Protein AF-A0A926BFC8-F1 (afdb_monomer)

pLDDT: mean 83.55, std 13.26, range [51.44, 94.5]

Solvent-accessible surface area (backbone atoms only — not comparable to full-atom values): 5150 Å² total; per-residue (Å²): 117,70,67,62,56,52,55,64,46,27,78,34,27,49,31,74,72,71,65,49,80,75,67,80,84,82,55,102,79,67,49,72,68,54,51,52,48,65,57,48,30,76,38,38,52,60,75,54,48,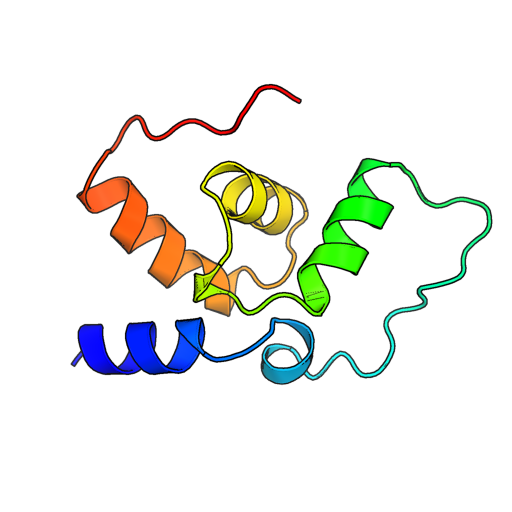63,35,53,52,49,52,29,46,74,70,70,46,61,41,87,70,46,48,63,55,50,51,56,48,39,71,76,36,81,78,72,63,54,72,86,130

Mean predicted aligned error: 5.96 Å

Nearest PDB structures (foldseek):
  7azw-assembly1_A  TM=3.541E-01  e=4.901E+00  Homo sapiens

Radius of gyration: 13.12 Å; Cα contacts (8 Å, |Δi|>4): 67; chains: 1; bounding box: 37×20×30 Å

Structure (mmCIF, N/CA/C/O backbone):
data_AF-A0A926BFC8-F1
#
_entry.id   AF-A0A926BFC8-F1
#
loop_
_atom_site.group_PDB
_atom_site.id
_atom_site.type_symbol
_atom_site.label_atom_id
_atom_site.label_alt_id
_atom_site.label_comp_id
_atom_site.label_asym_id
_atom_site.label_entity_id
_atom_site.label_seq_id
_atom_site.pdbx_PDB_ins_code
_atom_site.Cartn_x
_atom_site.Cartn_y
_atom_site.Cartn_z
_atom_site.occupancy
_atom_site.B_iso_or_equiv
_atom_site.auth_seq_id
_atom_site.auth_comp_id
_atom_site.auth_asym_id
_atom_site.auth_atom_id
_atom_site.pdbx_PDB_model_num
ATOM 1 N N . MET A 1 1 ? -12.968 -8.392 17.002 1.00 54.06 1 MET A N 1
ATOM 2 C CA . MET A 1 1 ? -11.788 -9.255 16.771 1.00 54.06 1 MET A CA 1
ATOM 3 C C . MET A 1 1 ? -10.954 -8.734 15.608 1.00 54.06 1 MET A C 1
ATOM 5 O O . MET A 1 1 ? -9.773 -8.521 15.820 1.00 54.06 1 MET A O 1
ATOM 9 N N . GLU A 1 2 ? -11.550 -8.425 14.449 1.00 59.56 2 GLU A N 1
ATOM 10 C CA . GLU A 1 2 ? -10.833 -7.897 13.265 1.00 59.56 2 GLU A CA 1
ATOM 11 C C . GLU A 1 2 ? -10.052 -6.592 13.513 1.00 59.56 2 GLU A C 1
ATOM 13 O O . GLU A 1 2 ? -8.929 -6.453 13.039 1.00 59.56 2 GLU A O 1
ATOM 18 N N . THR A 1 3 ? -10.591 -5.662 14.310 1.00 62.59 3 THR A N 1
ATOM 19 C CA . THR A 1 3 ? -9.945 -4.365 14.592 1.00 62.59 3 THR A CA 1
ATOM 20 C C . THR A 1 3 ? -8.572 -4.507 15.257 1.00 62.59 3 THR A C 1
ATOM 22 O O . THR A 1 3 ? -7.656 -3.775 14.914 1.00 62.59 3 THR A O 1
ATOM 25 N N . ASN A 1 4 ? -8.413 -5.496 16.142 1.00 74.12 4 ASN A N 1
ATOM 26 C CA . ASN A 1 4 ? -7.183 -5.713 16.913 1.00 74.12 4 ASN A CA 1
ATOM 27 C C . ASN A 1 4 ? -6.056 -6.292 16.031 1.00 74.12 4 ASN A C 1
ATOM 29 O O . ASN A 1 4 ? -4.888 -5.960 16.194 1.00 74.12 4 ASN A O 1
ATOM 33 N N . ILE A 1 5 ? -6.423 -7.109 15.035 1.00 78.88 5 ILE A N 1
ATOM 34 C CA . ILE A 1 5 ? -5.479 -7.642 14.041 1.00 78.88 5 ILE A CA 1
ATOM 35 C C . ILE A 1 5 ? -5.003 -6.518 13.117 1.00 78.88 5 ILE A C 1
ATOM 37 O O . ILE A 1 5 ? -3.810 -6.399 12.871 1.00 78.88 5 ILE A O 1
ATOM 41 N N . ILE A 1 6 ? -5.920 -5.671 12.639 1.00 80.19 6 ILE A N 1
ATOM 42 C CA . ILE A 1 6 ? -5.581 -4.542 11.762 1.00 80.19 6 ILE A CA 1
ATOM 43 C C . ILE A 1 6 ? -4.658 -3.546 12.471 1.00 80.19 6 ILE A C 1
ATOM 45 O O . ILE A 1 6 ? -3.678 -3.114 11.879 1.00 80.19 6 ILE A O 1
ATOM 49 N N . GLU A 1 7 ? -4.944 -3.211 13.731 1.00 80.38 7 GLU A N 1
ATOM 50 C CA . GLU A 1 7 ? -4.078 -2.343 14.541 1.00 80.38 7 GLU A CA 1
ATOM 51 C C . GLU A 1 7 ? -2.673 -2.941 14.694 1.00 80.38 7 GLU A C 1
ATOM 53 O O . GLU A 1 7 ? -1.690 -2.257 14.435 1.00 80.38 7 GLU A O 1
ATOM 58 N N . SER A 1 8 ? -2.570 -4.242 14.986 1.00 86.06 8 SER A N 1
ATOM 59 C CA . SER A 1 8 ? -1.273 -4.923 15.079 1.00 86.06 8 SER A CA 1
ATOM 60 C C . SER A 1 8 ? -0.497 -4.987 13.757 1.00 86.06 8 SER A C 1
ATOM 62 O O . SER A 1 8 ? 0.722 -5.173 13.802 1.00 86.06 8 SER A O 1
ATOM 64 N N . LEU A 1 9 ? -1.168 -4.933 12.603 1.00 87.56 9 LEU A N 1
ATOM 65 C CA . LEU A 1 9 ? -0.509 -4.915 11.295 1.00 87.56 9 LEU A CA 1
ATOM 66 C C . LEU A 1 9 ? 0.038 -3.522 10.989 1.00 87.56 9 LEU A C 1
ATOM 68 O O . LEU A 1 9 ? 1.193 -3.415 10.587 1.00 87.56 9 LEU A O 1
ATOM 72 N N . SER A 1 10 ? -0.756 -2.479 11.251 1.00 86.50 10 SER A N 1
ATOM 73 C CA . SER A 1 10 ? -0.407 -1.084 10.962 1.00 86.50 10 SER A CA 1
ATOM 74 C C . SER A 1 10 ? 0.925 -0.636 11.569 1.00 86.50 10 SER A C 1
ATOM 76 O O . SER A 1 10 ? 1.639 0.144 10.943 1.00 86.50 10 SER A O 1
ATOM 78 N N . ASP A 1 11 ? 1.266 -1.140 12.756 1.00 90.62 11 ASP A N 1
ATOM 79 C CA . ASP A 1 11 ? 2.495 -0.777 13.474 1.00 90.62 11 ASP A CA 1
ATOM 80 C C . ASP A 1 11 ? 3.757 -1.466 12.926 1.00 90.62 11 ASP A C 1
ATOM 82 O O . ASP A 1 11 ? 4.870 -1.122 13.322 1.00 90.62 11 ASP A O 1
ATOM 86 N N . LYS A 1 12 ? 3.603 -2.457 12.039 1.00 90.62 12 LYS A N 1
ATOM 87 C CA . LYS A 1 12 ? 4.702 -3.278 11.521 1.00 90.62 12 LYS A CA 1
ATOM 88 C C . LYS A 1 12 ? 5.030 -2.942 10.078 1.00 90.62 12 LYS A C 1
ATOM 90 O O . LYS A 1 12 ? 4.157 -2.578 9.286 1.00 90.62 12 LYS A O 1
ATOM 95 N N . THR A 1 13 ? 6.294 -3.126 9.727 1.00 92.19 13 THR A N 1
ATOM 96 C CA . THR A 1 13 ? 6.767 -3.059 8.341 1.00 92.19 13 THR A CA 1
ATOM 97 C C . THR A 1 13 ? 6.529 -4.390 7.625 1.00 92.19 13 THR A C 1
ATOM 99 O O . THR A 1 13 ? 6.439 -5.450 8.252 1.00 92.19 13 THR A O 1
ATOM 102 N N . LEU A 1 14 ? 6.457 -4.375 6.291 1.00 88.94 14 LEU A N 1
ATOM 103 C CA . LEU A 1 14 ? 6.358 -5.629 5.532 1.00 88.94 14 LEU A CA 1
ATOM 104 C C . LEU A 1 14 ? 7.623 -6.479 5.648 1.00 88.94 14 LEU A C 1
ATOM 106 O O . LEU A 1 14 ? 7.531 -7.699 5.572 1.00 88.94 14 LEU A O 1
ATOM 110 N N . SER A 1 15 ? 8.787 -5.862 5.856 1.00 86.88 15 SER A N 1
ATOM 111 C CA . SER A 1 15 ? 10.040 -6.587 6.082 1.00 86.88 15 SER A CA 1
ATOM 112 C C . SER A 1 15 ? 9.936 -7.502 7.309 1.00 86.88 15 SER A C 1
ATOM 114 O O . SER A 1 15 ? 10.230 -8.697 7.230 1.00 86.88 15 SER A O 1
ATOM 116 N N . GLU A 1 16 ? 9.401 -6.971 8.412 1.00 87.56 16 GLU A N 1
ATOM 117 C CA . GLU A 1 16 ? 9.174 -7.717 9.655 1.00 87.56 16 GLU A CA 1
ATOM 118 C C . GLU A 1 16 ? 8.090 -8.790 9.513 1.00 87.56 16 GLU A C 1
ATOM 120 O O . GLU A 1 16 ? 8.209 -9.870 10.090 1.00 87.56 16 GLU A O 1
ATOM 125 N N . LEU A 1 17 ? 7.021 -8.495 8.768 1.00 87.06 17 LEU A N 1
ATOM 126 C CA . LEU A 1 17 ? 5.897 -9.414 8.587 1.00 87.06 17 LEU A CA 1
ATOM 127 C C . LEU A 1 17 ? 6.257 -10.587 7.669 1.00 87.06 17 LEU A C 1
ATOM 129 O O . LEU A 1 17 ? 5.985 -11.735 8.010 1.00 87.06 17 LEU A O 1
ATOM 133 N N . CYS A 1 18 ? 6.902 -10.310 6.536 1.00 80.69 18 CYS A N 1
ATOM 134 C CA . CYS A 1 18 ? 7.278 -11.318 5.547 1.00 80.69 18 CYS A CA 1
ATOM 135 C C . CYS A 1 18 ? 8.539 -12.111 5.936 1.00 80.69 18 CYS A C 1
ATOM 137 O O . CYS A 1 18 ? 8.854 -13.104 5.280 1.00 80.69 18 CYS A O 1
ATOM 139 N N . GLY A 1 19 ? 9.294 -11.669 6.951 1.00 77.56 19 GLY A N 1
ATOM 140 C CA . GLY A 1 19 ? 10.590 -12.260 7.307 1.00 77.56 19 GLY A CA 1
ATOM 141 C C . GLY A 1 19 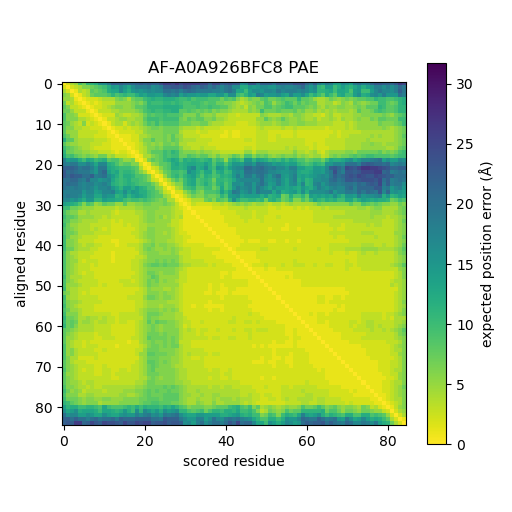? 11.641 -12.098 6.203 1.00 77.56 19 GLY A C 1
ATOM 142 O O . GLY A 1 19 ? 12.557 -12.911 6.079 1.00 77.56 19 GLY A O 1
ATOM 143 N N . TRP A 1 20 ? 11.485 -11.077 5.358 1.00 67.19 20 TRP A N 1
ATOM 144 C CA . TRP A 1 20 ? 12.380 -10.788 4.243 1.00 67.19 20 TRP A CA 1
ATOM 145 C C . TRP A 1 20 ? 13.596 -10.010 4.738 1.00 67.19 20 TRP A C 1
ATOM 147 O O . TRP A 1 20 ? 13.742 -8.813 4.503 1.00 67.19 20 TRP A O 1
ATOM 157 N N . GLU A 1 21 ? 14.494 -10.703 5.433 1.00 54.41 21 GLU A N 1
ATOM 158 C CA . GLU A 1 21 ? 15.780 -10.125 5.800 1.00 54.41 21 GLU A CA 1
ATOM 159 C C . GLU A 1 21 ? 16.589 -9.840 4.523 1.00 54.41 21 GLU A C 1
ATOM 161 O O . GLU A 1 21 ? 17.073 -10.750 3.852 1.00 54.41 21 GLU A O 1
ATOM 166 N N . ASN A 1 22 ? 16.721 -8.556 4.176 1.00 51.53 22 ASN A N 1
ATOM 167 C CA . ASN A 1 22 ? 17.546 -8.056 3.073 1.00 51.53 22 ASN A CA 1
ATOM 168 C C . ASN A 1 22 ? 17.205 -8.630 1.680 1.00 51.53 22 ASN A C 1
ATOM 170 O O . ASN A 1 22 ? 18.082 -9.157 0.990 1.00 51.53 22 ASN A O 1
ATOM 174 N N . CYS A 1 23 ? 15.963 -8.456 1.201 1.00 52.56 23 CYS A N 1
ATOM 175 C CA . CYS A 1 23 ? 15.678 -8.561 -0.240 1.00 52.56 23 CYS A CA 1
ATOM 176 C C . CYS A 1 23 ? 16.674 -7.685 -1.006 1.00 52.56 23 CYS A C 1
ATOM 178 O O . CYS A 1 23 ? 16.749 -6.496 -0.720 1.00 52.56 23 CYS A O 1
ATOM 180 N N . ALA A 1 24 ? 17.445 -8.268 -1.929 1.00 51.44 24 ALA A N 1
ATOM 181 C CA . ALA A 1 24 ? 18.572 -7.641 -2.621 1.00 51.44 24 ALA A CA 1
ATOM 182 C C . ALA A 1 24 ? 18.265 -6.203 -3.093 1.00 51.44 24 ALA A C 1
ATOM 184 O O . ALA A 1 24 ? 17.724 -5.981 -4.177 1.00 51.44 24 ALA A O 1
ATOM 185 N N . ARG A 1 25 ? 18.613 -5.218 -2.252 1.00 56.78 25 ARG A N 1
ATOM 186 C CA . ARG A 1 25 ? 18.306 -3.792 -2.466 1.00 56.78 25 ARG A CA 1
ATOM 187 C C . ARG A 1 25 ? 19.197 -3.181 -3.536 1.00 56.78 25 ARG A C 1
ATOM 189 O O . ARG A 1 25 ? 18.871 -2.141 -4.092 1.00 56.78 25 ARG A O 1
ATOM 196 N N . GLU A 1 26 ? 20.279 -3.871 -3.871 1.00 55.69 26 GLU A N 1
ATOM 197 C CA . GLU A 1 26 ? 21.305 -3.421 -4.794 1.00 55.69 26 GLU A CA 1
ATOM 198 C C . GLU A 1 26 ? 21.319 -4.345 -6.013 1.00 55.69 26 GLU A C 1
ATOM 200 O O . GLU A 1 26 ? 22.022 -5.350 -6.065 1.00 55.69 26 GLU A O 1
ATOM 205 N N . SER A 1 27 ? 20.494 -4.015 -7.006 1.00 59.88 27 SER A N 1
ATOM 206 C CA . SER A 1 27 ? 20.674 -4.509 -8.369 1.00 59.88 27 SER A CA 1
ATOM 207 C C . SER A 1 27 ? 20.747 -3.301 -9.293 1.00 59.88 27 SER A C 1
ATOM 209 O O . SER A 1 27 ? 19.867 -2.441 -9.270 1.00 59.88 27 SER A O 1
ATOM 211 N N . GLU A 1 28 ? 21.769 -3.262 -10.138 1.00 59.75 28 GLU A N 1
ATOM 212 C CA . GLU A 1 28 ? 22.008 -2.220 -11.151 1.00 59.75 28 GLU A CA 1
ATOM 213 C C . GLU A 1 28 ? 20.875 -2.103 -12.194 1.00 59.75 28 GLU A C 1
ATOM 215 O O . GLU A 1 28 ? 20.809 -1.125 -12.932 1.00 59.75 28 GLU A O 1
ATOM 220 N N . TRP A 1 29 ? 19.936 -3.057 -12.209 1.00 59.12 29 TRP A N 1
ATOM 221 C CA . TRP A 1 29 ? 18.863 -3.176 -13.199 1.00 59.12 29 TRP A CA 1
ATOM 222 C C . TRP A 1 29 ? 17.449 -3.102 -12.601 1.00 59.12 29 TRP A C 1
ATOM 224 O O . TRP A 1 29 ? 16.506 -3.650 -13.172 1.00 59.12 29 TRP A O 1
ATOM 234 N N . GLN A 1 30 ? 17.263 -2.454 -11.445 1.00 76.62 30 GLN A N 1
ATOM 235 C CA . GLN A 1 30 ? 15.921 -2.318 -10.864 1.00 76.62 30 GLN A CA 1
ATOM 236 C C . GLN A 1 30 ? 15.072 -1.299 -11.636 1.00 76.62 30 GLN A C 1
ATOM 238 O O . GLN A 1 30 ? 15.501 -0.174 -11.891 1.00 76.62 30 GLN A O 1
ATOM 243 N N . THR A 1 31 ? 13.835 -1.678 -11.965 1.00 86.06 31 THR A N 1
ATOM 244 C CA . THR A 1 31 ? 12.837 -0.739 -12.487 1.00 86.06 31 THR A CA 1
ATOM 245 C C . THR A 1 31 ? 12.414 0.243 -11.395 1.00 86.06 31 THR A C 1
ATOM 247 O O . THR A 1 31 ? 12.476 -0.071 -10.207 1.00 86.06 31 THR A O 1
ATOM 250 N N . TYR A 1 32 ? 11.925 1.420 -11.789 1.00 86.38 32 TYR A N 1
ATOM 251 C CA . TYR A 1 32 ? 11.405 2.415 -10.845 1.00 86.38 32 TYR A CA 1
ATOM 252 C C . TYR A 1 32 ? 10.306 1.845 -9.927 1.00 86.38 32 TYR A C 1
ATOM 254 O O . TYR A 1 32 ? 10.310 2.083 -8.722 1.00 86.38 32 TYR A O 1
ATOM 262 N N . VAL A 1 33 ? 9.406 1.027 -10.485 1.00 88.25 33 VAL A N 1
ATOM 263 C CA . VAL A 1 33 ? 8.339 0.344 -9.735 1.00 88.25 33 VAL A CA 1
ATOM 264 C C . VAL A 1 33 ? 8.921 -0.555 -8.646 1.00 88.25 33 VAL A C 1
ATOM 266 O O . VAL A 1 33 ? 8.512 -0.465 -7.489 1.00 88.25 33 VAL A O 1
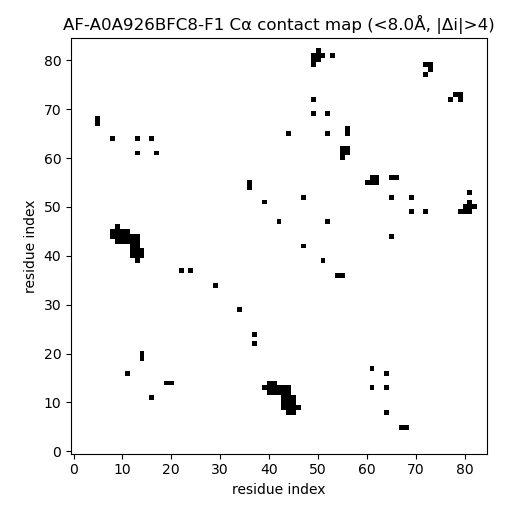ATOM 269 N N . LEU A 1 34 ? 9.916 -1.378 -8.993 1.00 87.06 34 LEU A N 1
ATOM 270 C CA . LEU A 1 34 ? 10.562 -2.270 -8.036 1.00 87.06 34 LEU A CA 1
ATOM 271 C C . LEU A 1 34 ? 11.321 -1.486 -6.956 1.00 87.06 34 LEU A C 1
ATOM 273 O O . LEU A 1 34 ? 11.221 -1.832 -5.783 1.00 87.06 34 LEU A O 1
ATOM 277 N N . GLN A 1 35 ? 12.014 -0.401 -7.318 1.00 87.75 35 GLN A N 1
ATOM 278 C CA . GLN A 1 35 ? 12.673 0.482 -6.346 1.00 87.75 35 GLN A CA 1
ATOM 279 C C . GLN A 1 35 ? 11.673 1.058 -5.339 1.00 87.75 35 GLN A C 1
ATOM 281 O O . GLN A 1 35 ? 11.948 1.086 -4.139 1.00 87.75 35 GLN A O 1
ATOM 286 N N . ASN A 1 36 ? 10.496 1.484 -5.807 1.00 89.81 36 ASN A N 1
ATOM 287 C CA . ASN A 1 36 ? 9.467 2.012 -4.921 1.00 89.81 36 ASN A CA 1
ATOM 288 C C . ASN A 1 36 ? 8.908 0.923 -3.991 1.00 89.81 36 ASN A C 1
ATOM 290 O O . ASN A 1 36 ? 8.774 1.160 -2.793 1.00 89.81 36 ASN A O 1
ATOM 294 N N . CYS A 1 37 ? 8.680 -0.290 -4.502 1.00 90.25 37 CYS A N 1
ATOM 295 C CA . CYS A 1 37 ? 8.239 -1.418 -3.680 1.00 90.25 37 CYS A CA 1
ATOM 296 C C . CYS A 1 37 ? 9.270 -1.775 -2.600 1.00 90.25 37 CYS A C 1
ATOM 298 O O . CYS A 1 37 ? 8.930 -1.913 -1.428 1.00 90.25 37 CYS A O 1
ATOM 300 N N . LEU A 1 38 ? 10.554 -1.848 -2.966 1.00 88.50 38 LEU A N 1
ATOM 301 C CA . LEU A 1 38 ? 11.646 -2.125 -2.027 1.00 88.50 38 LEU A CA 1
ATOM 302 C C . LEU A 1 38 ? 11.833 -1.018 -0.980 1.00 88.50 38 LEU A C 1
ATOM 304 O O . LEU A 1 38 ? 12.271 -1.305 0.134 1.00 88.50 38 LEU A O 1
ATOM 308 N N . ARG A 1 39 ? 11.508 0.237 -1.310 1.00 90.00 39 ARG A N 1
ATOM 309 C CA . ARG A 1 39 ? 11.467 1.3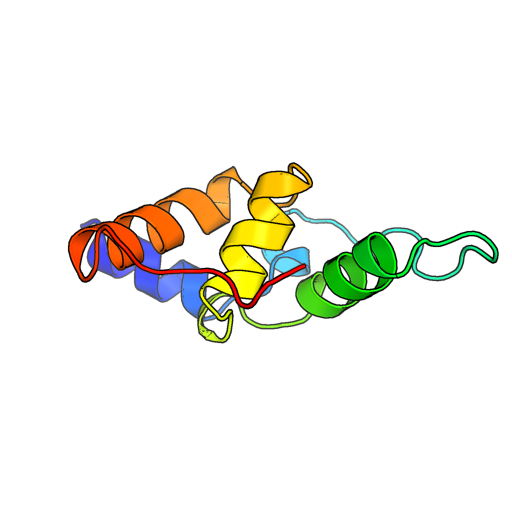41 -0.340 1.00 90.00 39 ARG A CA 1
ATOM 310 C C . ARG A 1 39 ? 10.317 1.162 0.655 1.00 90.00 39 ARG A C 1
ATOM 312 O O . ARG A 1 39 ? 10.518 1.373 1.845 1.00 90.00 39 ARG A O 1
ATOM 319 N N . LEU A 1 40 ? 9.136 0.760 0.181 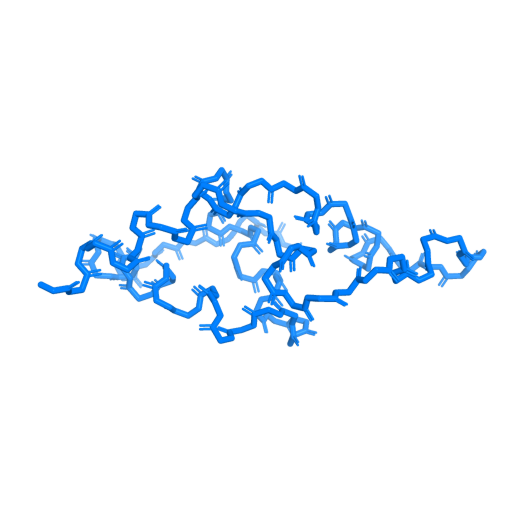1.00 92.00 40 LEU A N 1
ATOM 320 C CA . LEU A 1 40 ? 7.945 0.555 1.015 1.00 92.00 40 LEU A CA 1
ATOM 321 C C . LEU A 1 40 ? 8.082 -0.608 2.004 1.00 92.00 40 LEU A C 1
ATOM 323 O O . LEU A 1 40 ? 7.390 -0.623 3.016 1.00 92.00 40 LEU A O 1
ATOM 327 N N . MET A 1 41 ? 9.002 -1.548 1.766 1.00 89.31 41 MET A N 1
ATOM 328 C CA . MET A 1 41 ? 9.253 -2.671 2.677 1.00 89.31 41 MET A CA 1
ATOM 329 C C . MET A 1 41 ? 9.649 -2.251 4.101 1.00 89.31 41 MET A C 1
ATOM 331 O O . MET A 1 41 ? 9.359 -3.002 5.032 1.00 89.31 41 MET A O 1
ATOM 335 N N . ASP A 1 42 ? 10.274 -1.080 4.270 1.00 89.75 42 ASP A N 1
ATOM 336 C CA . ASP A 1 42 ? 10.684 -0.543 5.580 1.00 89.75 42 ASP A CA 1
ATOM 337 C C . ASP A 1 42 ? 9.700 0.494 6.142 1.00 89.75 42 ASP A C 1
ATOM 339 O O . ASP A 1 42 ? 9.939 1.070 7.203 1.00 89.75 42 ASP A O 1
ATOM 343 N N . VAL A 1 43 ? 8.616 0.783 5.422 1.00 91.94 43 VAL A N 1
ATOM 344 C CA . VAL A 1 43 ? 7.592 1.725 5.876 1.00 91.94 43 VAL A CA 1
ATOM 345 C C . VAL A 1 43 ? 6.559 0.945 6.700 1.00 91.94 43 VAL A C 1
ATOM 347 O O . VAL A 1 43 ? 6.163 -0.153 6.289 1.00 91.94 43 VAL A O 1
ATOM 350 N N . PRO A 1 44 ? 6.113 1.455 7.864 1.00 94.00 44 PRO A N 1
ATOM 351 C CA . PRO A 1 44 ? 5.013 0.843 8.602 1.00 94.00 44 PRO A CA 1
ATOM 352 C C . PRO A 1 44 ? 3.762 0.759 7.727 1.00 94.00 44 PRO A C 1
ATOM 354 O O . PRO A 1 44 ? 3.389 1.733 7.071 1.00 94.00 44 PRO A O 1
ATOM 357 N N . THR A 1 45 ? 3.084 -0.389 7.708 1.00 92.1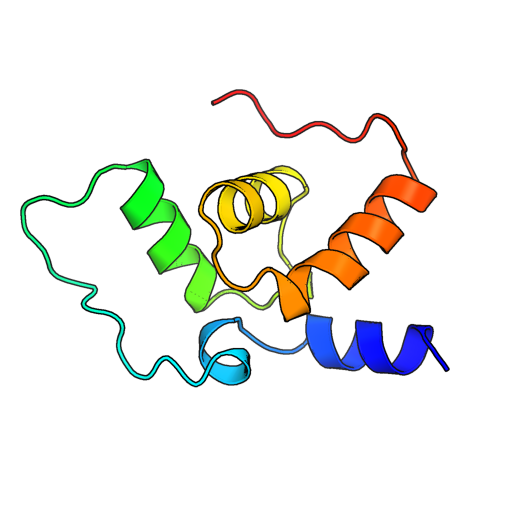2 45 THR A N 1
ATOM 358 C CA . THR A 1 45 ? 1.941 -0.589 6.797 1.00 92.12 45 THR A CA 1
ATOM 359 C C . THR A 1 45 ? 0.771 0.358 7.079 1.00 92.12 45 THR A C 1
ATOM 361 O O . THR A 1 45 ? -0.020 0.641 6.182 1.00 92.12 45 THR A O 1
ATOM 364 N N . GLY A 1 46 ? 0.678 0.908 8.294 1.00 91.19 46 GLY A N 1
ATOM 365 C CA . GLY A 1 46 ? -0.297 1.936 8.654 1.00 91.19 46 GLY A CA 1
ATOM 366 C C . GLY A 1 46 ? -0.060 3.295 7.987 1.00 91.19 46 GLY A C 1
ATOM 367 O O . GLY A 1 46 ? -0.988 4.098 7.926 1.00 91.19 46 GLY A O 1
ATOM 368 N N . GLU A 1 47 ? 1.147 3.549 7.477 1.00 93.94 47 GLU A N 1
ATOM 369 C CA . GLU A 1 47 ? 1.502 4.776 6.752 1.00 93.94 47 GLU A CA 1
ATOM 370 C C . GLU A 1 47 ? 1.310 4.650 5.235 1.00 93.94 47 GLU A C 1
ATOM 372 O O . GLU A 1 47 ? 1.508 5.622 4.504 1.00 93.94 47 GLU A O 1
ATOM 377 N N . PHE A 1 48 ? 0.921 3.471 4.740 1.00 94.12 48 PHE A N 1
ATOM 378 C CA . PHE A 1 48 ? 0.736 3.261 3.310 1.00 94.12 48 PHE A CA 1
ATOM 379 C C . PHE A 1 48 ? -0.442 4.085 2.794 1.00 94.12 48 PHE A C 1
ATOM 381 O O . PHE A 1 48 ? -1.543 4.076 3.352 1.00 94.12 48 PHE A O 1
ATOM 388 N N . THR A 1 49 ? -0.226 4.753 1.666 1.00 93.62 49 THR A N 1
ATOM 389 C CA . THR A 1 49 ? -1.309 5.378 0.910 1.00 93.62 49 THR A CA 1
ATOM 390 C C . THR A 1 49 ? -2.118 4.324 0.147 1.00 93.62 49 THR A C 1
ATOM 392 O O . THR A 1 49 ? -1.676 3.188 -0.039 1.00 93.62 49 THR A O 1
ATOM 395 N N . THR A 1 50 ? -3.299 4.698 -0.362 1.00 93.88 50 THR A N 1
ATOM 396 C CA . THR A 1 50 ? -4.079 3.845 -1.280 1.00 93.88 50 THR A CA 1
ATOM 397 C C . THR A 1 50 ? -3.234 3.370 -2.464 1.00 93.88 50 THR A C 1
ATOM 399 O O . THR A 1 50 ? -3.342 2.218 -2.882 1.00 93.88 50 THR A O 1
ATOM 402 N N . GLU A 1 51 ? -2.365 4.246 -2.974 1.00 92.94 51 GLU A N 1
ATOM 403 C CA . GLU A 1 51 ? -1.454 3.940 -4.074 1.00 92.94 51 GLU A CA 1
ATOM 404 C C . GLU A 1 51 ? -0.381 2.931 -3.666 1.00 92.94 51 GLU A C 1
ATOM 406 O O . GLU A 1 51 ? -0.166 1.960 -4.380 1.00 92.94 51 GLU A O 1
ATOM 411 N N . ASP A 1 52 ? 0.230 3.087 -2.490 1.00 93.94 52 ASP A N 1
ATOM 412 C CA . ASP A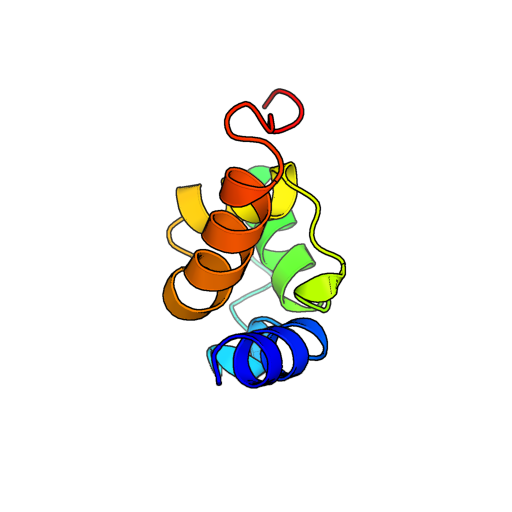 1 52 ? 1.233 2.136 -1.997 1.00 93.94 52 ASP A CA 1
ATOM 413 C C . ASP A 1 52 ? 0.629 0.736 -1.807 1.00 93.94 52 ASP A C 1
ATOM 415 O O . ASP A 1 52 ? 1.219 -0.264 -2.220 1.00 93.94 52 ASP A O 1
ATOM 419 N N . ILE A 1 53 ? -0.584 0.655 -1.246 1.00 93.62 53 ILE A N 1
ATOM 420 C CA . ILE A 1 53 ? -1.322 -0.609 -1.097 1.00 93.62 53 ILE A CA 1
ATOM 421 C C . ILE A 1 53 ? -1.611 -1.222 -2.472 1.00 93.62 53 ILE A C 1
ATOM 423 O O . ILE A 1 53 ? -1.359 -2.411 -2.680 1.00 93.62 53 ILE A O 1
ATOM 427 N N . ARG A 1 54 ? -2.116 -0.423 -3.421 1.00 92.81 54 ARG A N 1
ATOM 428 C CA . ARG A 1 54 ? -2.404 -0.868 -4.793 1.00 92.81 54 ARG A CA 1
ATOM 429 C C . ARG A 1 54 ? -1.146 -1.386 -5.485 1.00 92.81 54 ARG A C 1
ATOM 431 O O . ARG A 1 54 ? -1.189 -2.459 -6.085 1.00 92.81 54 ARG A O 1
ATOM 438 N N . LEU A 1 55 ? -0.050 -0.636 -5.407 1.00 92.56 55 LEU A N 1
ATOM 439 C CA . LEU A 1 55 ? 1.228 -0.953 -6.030 1.00 92.56 55 LEU A CA 1
ATOM 440 C C . LEU A 1 55 ? 1.781 -2.275 -5.498 1.00 92.56 55 LEU A C 1
ATOM 442 O O . LEU A 1 55 ? 2.085 -3.170 -6.283 1.00 92.56 55 LEU A O 1
ATOM 446 N N . MET A 1 56 ? 1.851 -2.421 -4.174 1.00 92.38 56 MET A N 1
ATOM 447 C CA . MET A 1 56 ? 2.404 -3.613 -3.529 1.00 92.38 56 MET A CA 1
ATOM 448 C C . MET A 1 56 ? 1.556 -4.858 -3.804 1.00 92.38 56 MET A C 1
ATOM 450 O O . MET A 1 56 ? 2.104 -5.898 -4.167 1.00 92.38 56 MET A O 1
ATOM 454 N N . ILE A 1 57 ? 0.222 -4.747 -3.740 1.00 92.94 57 ILE A N 1
ATOM 455 C CA . ILE A 1 57 ? -0.679 -5.847 -4.121 1.00 92.94 57 ILE A CA 1
ATOM 456 C C . ILE A 1 57 ? -0.527 -6.187 -5.609 1.00 92.94 57 ILE A C 1
ATOM 458 O O . ILE A 1 57 ? -0.475 -7.359 -5.971 1.00 92.94 57 ILE A O 1
ATOM 462 N N . GLY A 1 58 ? -0.423 -5.179 -6.477 1.00 91.38 58 GLY A N 1
ATOM 463 C CA . GLY A 1 58 ? -0.237 -5.368 -7.916 1.00 91.38 58 GLY A CA 1
ATOM 464 C C . GLY A 1 58 ? 1.090 -6.037 -8.290 1.00 91.38 58 GLY A C 1
ATOM 465 O O . GLY A 1 58 ? 1.162 -6.680 -9.335 1.00 91.38 58 GLY A O 1
ATOM 466 N N . GLN A 1 59 ? 2.119 -5.911 -7.447 1.00 90.81 59 GLN A N 1
ATOM 467 C CA . GLN A 1 59 ? 3.406 -6.606 -7.579 1.00 90.81 59 GLN A CA 1
ATOM 468 C C . GLN A 1 59 ? 3.464 -7.943 -6.816 1.00 90.81 59 GLN A C 1
ATOM 470 O O . GLN A 1 59 ? 4.526 -8.557 -6.766 1.00 90.81 59 GLN A O 1
ATOM 475 N N . ASP A 1 60 ? 2.350 -8.401 -6.233 1.00 90.88 60 ASP A N 1
ATOM 476 C CA . ASP A 1 60 ? 2.262 -9.626 -5.421 1.00 90.88 60 ASP A CA 1
ATOM 477 C C . ASP A 1 60 ? 3.188 -9.620 -4.183 1.00 90.88 60 ASP A C 1
ATOM 479 O O . ASP A 1 60 ? 3.738 -10.637 -3.762 1.00 90.88 60 ASP A O 1
ATOM 483 N N . MET A 1 61 ? 3.382 -8.445 -3.573 1.00 89.25 61 MET A N 1
ATOM 484 C CA . MET A 1 61 ? 4.254 -8.255 -2.411 1.00 89.25 61 MET A CA 1
ATOM 485 C C . MET A 1 61 ? 3.436 -8.008 -1.142 1.00 89.25 61 MET A C 1
ATOM 487 O O . MET A 1 61 ? 2.718 -7.017 -1.028 1.00 89.25 61 MET A O 1
ATOM 491 N N . GLY A 1 62 ? 3.565 -8.901 -0.155 1.00 88.25 62 GLY A N 1
ATOM 492 C CA . GLY A 1 62 ? 2.933 -8.732 1.161 1.00 88.25 62 GLY A CA 1
ATOM 493 C C . GLY A 1 62 ? 1.400 -8.800 1.147 1.00 88.25 62 GLY A C 1
ATOM 494 O O . GLY A 1 62 ? 0.762 -8.299 2.073 1.00 88.25 62 GLY A O 1
ATOM 495 N N . VAL A 1 63 ? 0.801 -9.412 0.118 1.00 91.31 63 VAL A N 1
ATOM 496 C CA . VAL A 1 63 ? -0.658 -9.442 -0.106 1.00 91.31 63 VAL A CA 1
ATOM 497 C C . VAL A 1 63 ? -1.424 -9.964 1.109 1.00 91.31 63 VAL A C 1
ATOM 499 O O . VAL A 1 63 ? -2.443 -9.384 1.471 1.00 91.31 63 VAL A O 1
ATOM 502 N N . GLU A 1 64 ? -0.929 -11.005 1.782 1.00 90.50 64 GLU A N 1
ATOM 503 C CA . GLU A 1 64 ? -1.569 -11.576 2.978 1.00 90.50 64 GLU A CA 1
ATOM 504 C C . GLU A 1 64 ? -1.777 -10.538 4.096 1.00 90.50 64 GLU A C 1
ATOM 506 O O . GLU A 1 64 ? -2.805 -10.546 4.774 1.00 90.50 64 GLU A O 1
ATOM 511 N N . TYR A 1 65 ? -0.837 -9.604 4.244 1.00 91.69 65 TYR A N 1
ATOM 512 C CA . TYR A 1 65 ? -0.866 -8.567 5.275 1.00 91.69 65 TYR A CA 1
ATOM 513 C C . TYR A 1 65 ? -1.571 -7.292 4.812 1.00 91.69 65 TYR A C 1
ATOM 515 O O . TYR A 1 65 ? -2.222 -6.617 5.609 1.00 91.69 65 TYR A O 1
ATOM 523 N N . LEU A 1 66 ? -1.473 -6.966 3.521 1.00 93.19 66 LEU A N 1
ATOM 524 C CA . LEU A 1 66 ? -2.077 -5.762 2.951 1.00 93.19 66 LEU A CA 1
ATOM 525 C C . LEU A 1 66 ? -3.558 -5.937 2.615 1.00 93.19 66 LEU A C 1
ATOM 527 O O . LEU A 1 66 ? -4.309 -4.964 2.653 1.00 93.19 66 LEU A O 1
ATOM 531 N N . LEU A 1 67 ? -4.015 -7.155 2.317 1.00 93.25 67 LEU A N 1
ATOM 532 C CA . LEU A 1 67 ? -5.400 -7.411 1.924 1.00 93.25 67 LEU A CA 1
ATOM 533 C C . LEU A 1 67 ? -6.422 -6.988 3.003 1.00 93.25 67 LEU A C 1
ATOM 535 O O . LEU A 1 67 ? -7.404 -6.332 2.645 1.00 93.25 67 LEU A O 1
ATOM 539 N N . PRO A 1 68 ? -6.221 -7.254 4.312 1.00 93.00 68 PRO A N 1
ATOM 540 C CA . PRO A 1 68 ? -7.098 -6.722 5.358 1.00 93.00 68 PRO A CA 1
ATOM 541 C C . PRO A 1 68 ? -7.160 -5.186 5.388 1.00 93.00 68 PRO A C 1
ATOM 543 O O . PRO A 1 68 ? -8.236 -4.618 5.596 1.00 93.00 68 PRO A O 1
ATOM 546 N N . LEU A 1 69 ? -6.030 -4.508 5.149 1.00 92.69 69 LEU A N 1
ATOM 547 C CA . LEU A 1 69 ? -5.953 -3.044 5.103 1.00 92.69 69 LEU A CA 1
ATOM 548 C C . LEU A 1 69 ? -6.686 -2.495 3.873 1.00 92.69 69 LEU A C 1
ATOM 550 O O . LEU A 1 69 ? -7.500 -1.581 4.000 1.00 92.69 69 LEU A O 1
ATOM 554 N N . ALA A 1 70 ? -6.481 -3.117 2.709 1.00 93.69 70 ALA A N 1
ATOM 555 C CA . ALA A 1 70 ? -7.171 -2.783 1.468 1.00 93.69 70 ALA A CA 1
ATOM 556 C C . ALA A 1 70 ? -8.690 -2.955 1.598 1.00 93.69 70 ALA A C 1
ATOM 558 O O . ALA A 1 70 ? -9.449 -2.068 1.221 1.00 93.69 70 ALA A O 1
ATOM 559 N N . ILE A 1 71 ? -9.157 -4.058 2.193 1.00 94.50 71 ILE A N 1
ATOM 560 C CA . ILE A 1 71 ? -10.591 -4.287 2.425 1.00 94.50 71 ILE A CA 1
ATOM 561 C C . ILE A 1 71 ? -11.163 -3.233 3.379 1.00 94.50 71 ILE A C 1
ATOM 563 O O . ILE A 1 71 ? -12.267 -2.741 3.147 1.00 94.50 71 ILE A O 1
ATOM 567 N N . LYS A 1 72 ? -10.442 -2.866 4.447 1.00 92.19 72 LYS A N 1
ATOM 568 C CA . LYS A 1 72 ? -10.870 -1.790 5.355 1.00 92.19 72 LYS A CA 1
ATOM 569 C C . LYS A 1 72 ? -11.014 -0.463 4.610 1.00 92.19 72 LYS A C 1
ATOM 571 O O . LYS A 1 72 ? -12.011 0.226 4.813 1.00 92.19 72 LYS A O 1
ATOM 576 N N . LEU A 1 73 ? -10.053 -0.136 3.754 1.00 92.38 73 LEU A N 1
ATOM 577 C CA . LEU A 1 73 ? -10.041 1.080 2.948 1.00 92.38 73 LEU A CA 1
ATOM 578 C C . LEU A 1 73 ? -11.203 1.093 1.941 1.00 92.38 73 LEU A C 1
ATOM 580 O O . LEU A 1 73 ? -12.005 2.021 1.946 1.00 92.38 73 LEU A O 1
ATOM 584 N N . LEU A 1 74 ? -11.392 0.009 1.186 1.00 93.62 74 LEU A N 1
ATOM 585 C CA . LEU A 1 74 ? -12.477 -0.133 0.206 1.00 93.62 74 LEU A CA 1
ATOM 586 C C . LEU A 1 74 ? -13.876 -0.181 0.837 1.00 93.62 74 LEU A C 1
ATOM 588 O O . LEU A 1 74 ? -14.867 0.149 0.191 1.00 93.62 74 LEU A O 1
ATOM 592 N N . ARG A 1 75 ? -13.991 -0.586 2.108 1.00 94.44 75 ARG A N 1
ATOM 593 C CA . ARG A 1 75 ? -15.249 -0.473 2.863 1.00 94.44 75 ARG A CA 1
ATOM 594 C C . ARG A 1 75 ? -15.602 0.973 3.204 1.00 94.44 75 ARG A C 1
ATOM 596 O O . ARG A 1 75 ? -16.783 1.261 3.374 1.00 94.44 75 ARG A O 1
ATOM 603 N N . GLN A 1 76 ? -14.604 1.841 3.364 1.00 92.75 76 GLN A N 1
ATOM 604 C CA . GLN A 1 76 ? -14.809 3.266 3.629 1.00 92.75 76 GLN A CA 1
ATOM 605 C C . GLN A 1 76 ? -15.070 4.027 2.330 1.00 92.75 76 GLN A C 1
ATOM 607 O O . GLN A 1 76 ? -16.001 4.826 2.274 1.00 92.75 76 GLN A O 1
ATOM 612 N N . ASP A 1 77 ? -14.289 3.730 1.293 1.00 93.88 77 ASP A N 1
ATOM 613 C CA . ASP A 1 77 ? -14.445 4.290 -0.043 1.00 93.88 77 ASP A CA 1
ATOM 614 C C . ASP A 1 77 ? -14.220 3.206 -1.117 1.00 93.88 77 ASP A C 1
ATOM 616 O O . ASP A 1 77 ? -13.077 2.860 -1.426 1.00 93.88 77 ASP A O 1
ATOM 620 N N . PRO A 1 78 ? -15.297 2.658 -1.713 1.00 92.44 78 PRO A N 1
ATOM 621 C CA . PRO A 1 78 ? -15.198 1.654 -2.773 1.00 92.44 78 PRO A CA 1
ATOM 622 C C . PRO A 1 78 ? -14.510 2.145 -4.051 1.00 92.44 78 PRO A C 1
ATOM 624 O O . PRO A 1 78 ? -14.110 1.319 -4.870 1.00 92.44 78 PRO A O 1
ATOM 627 N N . PHE A 1 79 ? -14.410 3.464 -4.239 1.00 90.12 79 PHE A N 1
ATOM 628 C CA . PHE A 1 79 ? -13.767 4.094 -5.391 1.00 90.12 79 PHE A CA 1
ATOM 629 C C . PHE A 1 79 ? -12.395 4.669 -5.051 1.00 90.12 79 PHE A C 1
ATOM 631 O O . PHE A 1 79 ? -11.859 5.442 -5.843 1.00 90.12 79 PHE A O 1
ATOM 638 N N . ALA A 1 80 ? -11.824 4.291 -3.904 1.00 90.69 80 ALA A N 1
ATOM 639 C CA . ALA A 1 80 ? -10.513 4.761 -3.515 1.00 90.69 80 ALA A CA 1
ATOM 640 C C . ALA A 1 80 ? -9.492 4.461 -4.616 1.00 90.69 80 ALA A C 1
ATOM 642 O O . ALA A 1 80 ? -9.255 3.309 -4.992 1.00 90.69 80 ALA A O 1
ATOM 643 N N . GLU A 1 81 ? -8.911 5.528 -5.148 1.00 85.31 81 GLU A N 1
ATOM 644 C CA . GLU A 1 81 ? -8.020 5.465 -6.291 1.00 85.31 81 GLU A CA 1
ATOM 645 C C . GLU A 1 81 ? -6.553 5.511 -5.867 1.00 85.31 81 GLU A C 1
ATOM 647 O O . GLU A 1 81 ? -6.171 6.109 -4.858 1.00 85.31 81 GLU A O 1
ATOM 652 N N . GLY A 1 82 ? -5.732 4.843 -6.669 1.00 78.00 82 GLY A N 1
ATOM 653 C CA . GLY A 1 82 ? -4.294 5.019 -6.660 1.00 78.00 82 GLY A CA 1
ATOM 654 C C . GLY A 1 82 ? -3.912 6.208 -7.539 1.00 78.00 82 GLY A C 1
ATOM 655 O O . GLY A 1 82 ? -4.505 6.408 -8.602 1.00 78.00 82 GLY A O 1
ATOM 656 N N . MET A 1 83 ? -2.955 7.021 -7.096 1.00 72.50 83 MET A N 1
ATOM 657 C CA . MET A 1 83 ? -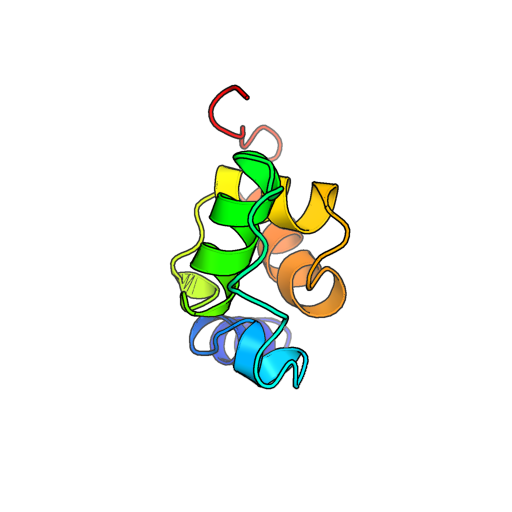2.460 8.134 -7.903 1.00 72.50 83 MET A CA 1
ATOM 658 C C . MET A 1 83 ? -1.800 7.546 -9.152 1.00 72.50 83 MET A C 1
ATOM 660 O O . MET A 1 83 ? -0.852 6.784 -9.033 1.00 72.50 83 MET A O 1
ATOM 664 N N . TYR A 1 84 ? -2.357 7.877 -10.321 1.00 58.00 84 TYR A N 1
ATOM 665 C CA . TYR A 1 84 ? -1.957 7.417 -11.654 1.00 58.00 84 TYR A CA 1
ATOM 666 C C . TYR A 1 84 ? -0.463 7.042 -11.771 1.00 58.00 84 TYR A C 1
ATOM 668 O O . TYR A 1 84 ? 0.388 7.871 -11.449 1.00 58.00 84 TYR A O 1
ATOM 676 N N . TYR A 1 85 ? -0.221 5.856 -12.356 1.00 52.62 85 TYR A N 1
ATOM 677 C CA . TYR A 1 85 ? 1.044 5.165 -12.696 1.00 52.62 85 TYR A CA 1
ATOM 678 C C . TYR A 1 85 ? 1.509 4.102 -11.691 1.00 52.62 85 TYR A C 1
ATOM 680 O O . TYR A 1 85 ? 2.400 4.380 -10.868 1.00 52.62 85 TYR A O 1
#

Secondary structure (DSSP, 8-state):
-HHHHHHHHHTSBHHHHHT-TT-----TT--HHHHHHHHHTTSBGGG--HHHHHHHHHT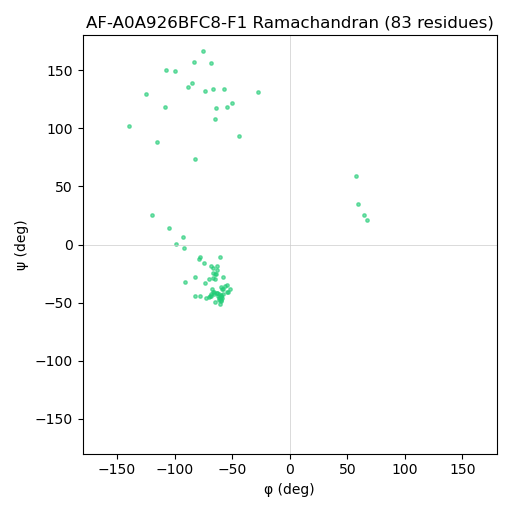TSSHHHHHHHHHHHHHH-TTPPPP--

Foldseek 3Di:
DLVVLLVVQQQDALCVVVVVDCPPQDDPDDDPLRNLLVVSRRPRLVPDALQNLVSCVVVVHSCVSSVSVNVVVCVVPVPRDHDDD

Sequence (85 aa):
METNIIESLSDKTLSELCGWENCARESEWQTYVLQNCLRLMDVPTGEFTTEDIRLMIGQDMGVEYLLPLAIKLLRQDPFAEGMYY